Protein AF-A0A6J8DMF0-F1 (afdb_monomer_lite)

Foldseek 3Di:
DDDPDDDDDDDDDDDDDFDDDDPDGDPPDPQQPFAAPVDRHRFPDQDPVVRTRHHPVVVVVPPDPPPCVVVVPPPPPDDDPVNVVVVVVVVVVVVVVVVVVVVVVVVVVVVVVVVVVVVVVVVVVVVVVVVVVVVVVVVVVVVVVVVVVVVVVVVVVVVVVVVVVVVD

Radius of gyration: 53.71 Å; chains: 1; bounding box: 116×44×132 Å

pLDDT: mean 73.21, std 25.61, range [25.45, 98.56]

Secondary structure (DSSP, 8-state):
--------------------STT--------TTPBPSSSSSB--EEETTTTEEE-HHHHHHS-----HHHHHS--TT---HHHHHHHHHHHHHHHHHHHHHHHHHHHHHHHHHHHHHHHHHHHHHHHHHHHHHHHHHHHHHHHHHHHHHHHHHHHHHHHHHHHHHTT-

Sequence (168 aa):
MKTCRNYKAFYLTSTKTSYYRNGHQRRCMVLRHFQCKNINQPAQEFCPQCEEALCGDCHKECKEIIFIEHFLTPSKGHKSVAFDNIEKVLNDLESNISSAVKDRDRNLSDLREQKQVIAEQIKQKRQQINTFLNNLEEALIEKVSAMEIEYCQKIEEVIQKLNERKKM

Organism: Mytilus coruscus (NCBI:txid42192)

Structure (mmCIF, N/CA/C/O backbone):
data_AF-A0A6J8DMF0-F1
#
_entry.id   AF-A0A6J8DMF0-F1
#
loop_
_atom_site.group_PDB
_atom_site.id
_atom_site.type_symbol
_atom_site.label_atom_id
_atom_site.label_alt_id
_atom_site.label_comp_id
_atom_site.label_asym_id
_atom_site.label_entity_id
_atom_site.label_seq_id
_atom_site.pdbx_PDB_ins_code
_atom_site.Cartn_x
_atom_site.Cartn_y
_atom_site.Cartn_z
_atom_site.occupancy
_atom_site.B_iso_or_equiv
_atom_site.auth_seq_id
_atom_site.auth_comp_id
_atom_site.auth_asym_id
_atom_site.auth_atom_id
_atom_site.pdbx_PDB_model_num
ATOM 1 N N . MET A 1 1 ? 65.397 20.617 -67.426 1.00 35.94 1 MET A N 1
ATOM 2 C CA . MET A 1 1 ? 66.338 20.572 -66.284 1.00 35.94 1 MET A CA 1
ATOM 3 C C . MET A 1 1 ? 66.414 21.946 -65.622 1.00 35.94 1 MET A C 1
ATOM 5 O O . MET A 1 1 ? 67.036 22.838 -66.182 1.00 35.94 1 MET A O 1
ATOM 9 N N . LYS A 1 2 ? 65.759 22.154 -64.471 1.00 27.84 2 LYS A N 1
ATOM 10 C CA . LYS A 1 2 ? 65.984 23.348 -63.636 1.00 27.84 2 LYS A CA 1
ATOM 11 C C . LYS A 1 2 ? 66.890 22.939 -62.481 1.00 27.84 2 LYS A C 1
ATOM 13 O O . LYS A 1 2 ? 66.470 22.260 -61.553 1.00 27.84 2 LYS A O 1
ATOM 18 N N . THR A 1 3 ? 68.162 23.274 -62.630 1.00 28.97 3 THR A N 1
ATOM 19 C CA . THR A 1 3 ? 69.239 22.998 -61.687 1.00 28.97 3 THR A CA 1
ATOM 20 C C . THR A 1 3 ? 69.092 23.876 -60.446 1.00 28.97 3 THR A C 1
ATOM 22 O O . THR A 1 3 ? 68.985 25.098 -60.544 1.00 28.97 3 THR A O 1
ATOM 25 N N . CYS A 1 4 ? 69.109 23.254 -59.266 1.00 27.59 4 CYS A N 1
ATOM 26 C CA . CYS A 1 4 ? 69.283 23.964 -58.003 1.00 27.59 4 CYS A CA 1
ATOM 27 C C . CYS A 1 4 ? 70.743 24.442 -57.948 1.00 27.59 4 CYS A C 1
ATOM 29 O O . CYS A 1 4 ? 71.660 23.654 -57.712 1.00 27.59 4 CYS A O 1
ATOM 31 N N . ARG A 1 5 ? 70.967 25.712 -58.303 1.00 30.89 5 ARG A N 1
ATOM 32 C CA . ARG A 1 5 ? 72.290 26.342 -58.344 1.00 30.89 5 ARG A CA 1
ATOM 33 C C . ARG A 1 5 ? 72.844 26.539 -56.929 1.00 30.89 5 ARG A C 1
ATOM 35 O O . ARG A 1 5 ? 72.173 27.108 -56.079 1.00 30.89 5 ARG A O 1
ATOM 42 N N . ASN A 1 6 ? 74.092 26.097 -56.761 1.00 33.91 6 ASN A N 1
ATOM 43 C CA . ASN A 1 6 ? 75.142 26.610 -55.875 1.00 33.91 6 ASN A CA 1
ATOM 44 C C . ASN A 1 6 ? 74.716 27.242 -54.545 1.00 33.91 6 ASN A C 1
ATOM 46 O O . ASN A 1 6 ? 74.602 28.460 -54.474 1.00 33.91 6 ASN A O 1
ATOM 50 N N . TYR A 1 7 ? 74.703 26.453 -53.466 1.00 31.66 7 TYR A N 1
ATOM 51 C CA . TYR A 1 7 ? 75.080 26.974 -52.150 1.00 31.66 7 TYR A CA 1
ATOM 52 C C . TYR A 1 7 ? 76.020 26.001 -51.437 1.00 31.66 7 TYR A C 1
ATOM 54 O O . TYR A 1 7 ? 75.823 24.786 -51.448 1.00 31.66 7 TYR A O 1
ATOM 62 N N . LYS A 1 8 ? 77.106 26.582 -50.918 1.00 29.28 8 LYS A N 1
ATOM 63 C CA . LYS A 1 8 ? 78.253 25.932 -50.284 1.00 29.28 8 LYS A CA 1
ATOM 64 C C . LYS A 1 8 ? 77.811 24.974 -49.181 1.00 29.28 8 LYS A C 1
ATOM 66 O O . LYS A 1 8 ? 77.001 25.329 -48.330 1.00 29.28 8 LYS A O 1
ATOM 71 N N . ALA A 1 9 ? 78.409 23.788 -49.194 1.00 34.50 9 ALA A N 1
ATOM 72 C CA . ALA A 1 9 ? 78.358 22.842 -48.096 1.00 34.50 9 ALA A CA 1
ATOM 73 C C . ALA A 1 9 ? 78.886 23.501 -46.814 1.00 34.50 9 ALA A C 1
ATOM 75 O O . ALA A 1 9 ? 80.020 23.978 -46.786 1.00 34.50 9 ALA A O 1
ATOM 76 N N . PHE A 1 10 ? 78.070 23.488 -45.763 1.00 25.45 10 PHE A N 1
ATOM 77 C CA . PHE A 1 10 ? 78.564 23.513 -44.395 1.00 25.45 10 PHE A CA 1
ATOM 78 C C . PHE A 1 10 ? 78.365 22.120 -43.820 1.00 25.45 10 PHE A C 1
ATOM 80 O O . PHE A 1 10 ? 77.265 21.568 -43.827 1.00 25.45 10 PHE A O 1
ATOM 87 N N . TYR A 1 11 ? 79.481 21.540 -43.405 1.00 28.95 11 TYR A N 1
ATOM 88 C CA . TYR A 1 11 ? 79.518 20.290 -42.680 1.00 28.95 11 TYR A CA 1
ATOM 89 C C . TYR A 1 11 ? 79.163 20.527 -41.209 1.00 28.95 11 TYR A C 1
ATOM 91 O O . TYR A 1 11 ? 79.463 21.581 -40.654 1.00 28.95 11 TYR A O 1
ATOM 99 N N . LEU A 1 12 ? 78.645 19.451 -40.617 1.00 28.22 12 LEU A N 1
ATOM 100 C CA . LEU A 1 12 ? 78.619 19.093 -39.198 1.00 28.22 12 LEU A CA 1
ATOM 101 C C . LEU A 1 12 ? 77.357 19.424 -38.390 1.00 28.22 12 LEU A C 1
ATOM 103 O O . LEU A 1 12 ? 76.950 20.562 -38.194 1.00 28.22 12 LEU A O 1
ATOM 107 N N . THR A 1 13 ? 76.845 18.321 -37.835 1.00 32.19 13 THR A N 1
ATOM 108 C CA . THR A 1 13 ? 76.234 18.175 -36.511 1.00 32.19 13 THR A CA 1
ATOM 109 C C . THR A 1 13 ? 74.935 18.928 -36.248 1.00 32.19 13 THR A C 1
ATOM 111 O O . THR A 1 13 ? 74.918 20.125 -35.998 1.00 32.19 13 THR A O 1
ATOM 114 N N . SER A 1 14 ? 73.850 18.150 -36.162 1.00 38.91 14 SER A N 1
ATOM 115 C CA . SER A 1 14 ? 72.818 18.330 -35.135 1.00 38.91 14 SER A CA 1
ATOM 116 C C . SER A 1 14 ? 72.368 19.781 -34.902 1.00 38.91 14 SER A C 1
ATOM 118 O O . SER A 1 14 ? 72.559 20.311 -33.817 1.00 38.91 14 SER A O 1
ATOM 120 N N . THR A 1 15 ? 71.729 20.436 -35.870 1.00 34.34 15 THR A N 1
ATOM 121 C CA . THR A 1 15 ? 70.793 21.533 -35.562 1.00 34.34 15 THR A CA 1
ATOM 122 C C . THR A 1 15 ? 69.821 21.767 -36.717 1.00 34.34 15 THR A C 1
ATOM 124 O O . THR A 1 15 ? 70.195 21.888 -37.881 1.00 34.34 15 THR A O 1
ATOM 127 N N . LYS A 1 16 ? 68.527 21.790 -36.375 1.00 39.62 16 LYS A N 1
ATOM 128 C CA . LYS A 1 16 ? 67.400 22.065 -37.272 1.00 39.62 16 LYS A CA 1
ATOM 129 C C . LYS A 1 16 ? 67.581 23.436 -37.929 1.00 39.62 16 LYS A C 1
ATOM 131 O O . LYS A 1 16 ? 67.621 24.441 -37.228 1.00 39.62 16 LYS A O 1
ATOM 136 N N . THR A 1 17 ? 67.594 23.494 -39.256 1.00 36.59 17 THR A N 1
ATOM 137 C CA . THR A 1 17 ? 67.439 24.747 -40.009 1.00 36.59 17 THR A CA 1
ATOM 138 C C . THR A 1 17 ? 66.119 24.708 -40.771 1.00 36.59 17 THR A C 1
ATOM 140 O O . THR A 1 17 ? 65.905 23.875 -41.650 1.00 36.59 17 THR A O 1
ATOM 143 N N . SER A 1 18 ? 65.197 25.590 -40.390 1.00 33.69 18 SER A N 1
ATOM 144 C CA . SER A 1 18 ? 63.893 25.785 -41.031 1.00 33.69 18 SER A CA 1
ATOM 145 C C . SER A 1 18 ? 63.889 27.099 -41.809 1.00 33.69 18 SER A C 1
ATOM 147 O O . SER A 1 18 ? 64.287 28.127 -41.270 1.00 33.69 18 SER A O 1
ATOM 149 N N . TYR A 1 19 ? 63.397 27.070 -43.049 1.00 37.41 19 TYR A N 1
ATOM 150 C CA . TYR A 1 19 ? 63.155 28.257 -43.873 1.00 37.41 19 TYR A CA 1
ATOM 151 C C . TYR A 1 19 ? 61.665 28.352 -44.222 1.00 37.41 19 TYR A C 1
ATOM 153 O O . TYR A 1 19 ? 61.017 27.333 -44.462 1.00 37.41 19 TYR A O 1
ATOM 161 N N . TYR A 1 20 ? 61.127 29.575 -44.248 1.00 30.06 20 TYR A N 1
ATOM 162 C CA . TYR A 1 20 ? 59.705 29.852 -44.464 1.00 30.06 20 TYR A CA 1
ATOM 163 C C . TYR A 1 20 ? 59.437 30.383 -45.874 1.00 30.06 20 TYR A C 1
ATOM 165 O O . TYR A 1 20 ? 59.991 31.406 -46.275 1.00 30.06 20 TYR A O 1
ATOM 173 N N . ARG A 1 21 ? 58.514 29.738 -46.598 1.00 31.30 21 ARG A N 1
ATOM 174 C CA . ARG A 1 21 ? 57.763 30.375 -47.689 1.00 31.30 21 ARG A CA 1
ATOM 175 C C . ARG A 1 21 ? 56.380 29.726 -47.811 1.00 31.30 21 ARG A C 1
ATOM 177 O O . ARG A 1 21 ? 56.286 28.512 -47.941 1.00 31.30 21 ARG A O 1
ATOM 184 N N . ASN A 1 22 ? 55.330 30.548 -47.765 1.00 31.38 22 ASN A N 1
ATOM 185 C CA . ASN A 1 22 ? 53.911 30.187 -47.926 1.00 31.38 22 ASN A CA 1
ATOM 186 C C . ASN A 1 22 ? 53.353 29.158 -46.919 1.00 31.38 22 ASN A C 1
ATOM 188 O O . ASN A 1 22 ? 52.771 28.156 -47.320 1.00 31.38 22 ASN A O 1
ATOM 192 N N . GLY A 1 23 ? 53.517 29.405 -45.614 1.00 35.31 23 GLY A N 1
ATOM 193 C CA . GLY A 1 23 ? 52.689 28.780 -44.564 1.00 35.31 23 GLY A CA 1
ATOM 194 C C . GLY A 1 23 ? 52.860 27.274 -44.315 1.00 35.31 23 GLY A C 1
ATOM 195 O O . GLY A 1 23 ? 52.324 26.770 -43.336 1.00 35.31 23 GLY A O 1
ATOM 196 N N . HIS A 1 24 ? 53.645 26.558 -45.122 1.00 34.41 24 HIS A N 1
ATOM 197 C CA . HIS A 1 24 ? 53.946 25.141 -44.920 1.00 34.41 24 HIS A CA 1
ATOM 198 C C . HIS A 1 24 ? 55.431 24.944 -44.610 1.00 34.41 24 HIS A C 1
ATOM 200 O O . HIS A 1 24 ? 56.304 25.301 -45.403 1.00 34.41 24 HIS A O 1
ATOM 206 N N . GLN A 1 25 ? 55.728 24.344 -43.457 1.00 34.62 25 GLN A N 1
ATOM 207 C CA . GLN A 1 25 ? 57.082 23.982 -43.041 1.00 34.62 25 GLN A CA 1
ATOM 208 C C . GLN A 1 25 ? 57.592 22.810 -43.901 1.00 34.62 25 GLN A C 1
ATOM 210 O O . GLN A 1 25 ? 57.516 21.651 -43.502 1.00 34.62 25 GLN A O 1
ATOM 215 N N . ARG A 1 26 ? 58.100 23.074 -45.110 1.00 40.06 26 ARG A N 1
ATOM 216 C CA . ARG A 1 26 ? 58.740 22.030 -45.926 1.00 40.06 26 ARG A CA 1
ATOM 217 C C . ARG A 1 26 ? 60.200 21.877 -45.506 1.00 40.06 26 ARG A C 1
ATOM 219 O O . ARG A 1 26 ? 61.028 22.749 -45.760 1.00 40.06 26 ARG A O 1
ATOM 226 N N . ARG A 1 27 ? 60.521 20.758 -44.850 1.00 39.22 27 ARG A N 1
ATOM 227 C CA . ARG A 1 27 ? 61.907 20.346 -44.586 1.00 39.22 27 ARG A CA 1
ATOM 228 C C . ARG A 1 27 ? 62.549 19.958 -45.919 1.00 39.22 27 ARG A C 1
ATOM 230 O O . ARG A 1 27 ? 62.250 18.895 -46.451 1.00 39.22 27 ARG A O 1
ATOM 237 N N . CYS A 1 28 ? 63.441 20.785 -46.457 1.00 36.56 28 CYS A N 1
ATOM 238 C CA . CYS A 1 28 ? 64.339 20.335 -47.521 1.00 36.56 28 CYS A CA 1
ATOM 239 C C . CYS A 1 28 ? 65.442 19.476 -46.892 1.00 36.56 28 CYS A C 1
ATOM 241 O O . CYS A 1 28 ? 66.516 19.974 -46.563 1.00 36.56 28 CYS A O 1
ATOM 243 N N . MET A 1 29 ? 65.164 18.188 -46.691 1.00 42.72 29 MET A N 1
ATOM 244 C CA . MET A 1 29 ? 66.213 17.218 -46.393 1.00 42.72 29 MET A CA 1
ATOM 245 C C . MET A 1 29 ? 66.945 16.885 -47.690 1.00 42.72 29 MET A C 1
ATOM 247 O O . MET A 1 29 ? 66.360 16.387 -48.647 1.00 42.72 29 MET A O 1
ATOM 251 N N . VAL A 1 30 ? 68.240 17.189 -47.736 1.00 44.31 30 VAL A N 1
ATOM 252 C CA . VAL A 1 30 ? 69.111 16.749 -48.827 1.00 44.31 30 VAL A CA 1
ATOM 253 C C . VAL A 1 30 ? 69.371 15.254 -48.623 1.00 44.31 30 VAL A C 1
ATOM 255 O O . VAL A 1 30 ? 70.243 14.873 -47.849 1.00 44.31 30 VAL A O 1
ATOM 258 N N . LEU A 1 31 ? 68.611 14.400 -49.312 1.00 49.72 31 LEU A N 1
ATOM 259 C CA . LEU A 1 31 ? 68.626 12.933 -49.163 1.00 49.72 31 LEU A CA 1
ATOM 260 C C . LEU A 1 31 ? 69.870 12.233 -49.739 1.00 49.72 31 LEU A C 1
ATOM 262 O O . LEU A 1 31 ? 69.889 11.013 -49.848 1.00 49.72 31 LEU A O 1
ATOM 266 N N . ARG A 1 32 ? 70.942 12.969 -50.065 1.00 45.47 32 ARG A N 1
ATOM 267 C CA . ARG A 1 32 ? 72.126 12.450 -50.785 1.00 45.47 32 ARG A CA 1
ATOM 268 C C . ARG A 1 32 ? 72.877 11.300 -50.091 1.00 45.47 32 ARG A C 1
ATOM 270 O O . ARG A 1 32 ? 73.783 10.750 -50.702 1.00 45.47 32 ARG A O 1
ATOM 277 N N . HIS A 1 33 ? 72.515 10.939 -48.861 1.00 50.12 33 HIS A N 1
ATOM 278 C CA . HIS A 1 33 ? 73.124 9.843 -48.098 1.00 50.12 33 HIS A CA 1
ATOM 279 C C . HIS A 1 33 ? 72.121 8.775 -47.632 1.00 50.12 33 HIS A C 1
ATOM 281 O O . HIS A 1 33 ? 72.517 7.845 -46.937 1.00 50.12 33 HIS A O 1
ATOM 287 N N . PHE A 1 34 ? 70.840 8.884 -47.994 1.00 52.59 34 PHE A N 1
ATOM 288 C CA . PHE A 1 34 ? 69.842 7.872 -47.652 1.00 52.59 34 PHE A CA 1
ATOM 289 C C . PHE A 1 34 ? 69.691 6.895 -48.816 1.00 52.59 34 PHE A C 1
ATOM 291 O O . PHE A 1 34 ? 69.467 7.309 -49.952 1.00 52.59 34 PHE A O 1
ATOM 298 N N . GLN A 1 35 ? 69.838 5.600 -48.545 1.00 57.50 35 GLN A N 1
ATOM 299 C CA . GLN A 1 35 ? 69.490 4.555 -49.505 1.00 57.50 35 GLN A CA 1
ATOM 300 C C . GLN A 1 35 ? 67.994 4.272 -49.405 1.00 57.50 35 GLN A C 1
ATOM 302 O O . GLN A 1 35 ? 67.419 4.320 -48.317 1.00 57.50 35 GLN A O 1
ATOM 307 N N . CYS A 1 36 ? 67.358 4.017 -50.545 1.00 59.44 36 CYS A N 1
ATOM 308 C CA . CYS A 1 36 ? 65.976 3.574 -50.555 1.00 59.44 36 CYS A CA 1
ATOM 309 C C . CYS A 1 36 ? 65.867 2.254 -49.781 1.00 59.44 36 CYS A C 1
ATOM 311 O O . CYS A 1 36 ? 66.651 1.334 -49.987 1.00 59.44 36 CYS A O 1
ATOM 313 N N . LYS A 1 37 ? 64.889 2.151 -48.878 1.00 59.88 37 LYS A N 1
ATOM 314 C CA . LYS A 1 37 ? 64.723 0.953 -48.040 1.00 59.88 37 LYS A CA 1
ATOM 315 C C . LYS A 1 37 ? 64.476 -0.319 -48.859 1.00 59.88 37 LYS A C 1
ATOM 317 O O . LYS A 1 37 ? 64.903 -1.399 -48.465 1.00 59.88 37 LYS A O 1
ATOM 322 N N . ASN A 1 38 ? 63.800 -0.177 -49.999 1.00 61.38 38 ASN A N 1
ATOM 323 C CA . ASN A 1 38 ? 63.355 -1.305 -50.814 1.00 61.38 38 ASN A CA 1
ATOM 324 C C . ASN A 1 38 ? 64.374 -1.717 -51.885 1.00 61.38 38 ASN A C 1
ATOM 326 O O . ASN A 1 38 ? 64.324 -2.847 -52.361 1.00 61.38 38 ASN A O 1
ATOM 330 N N . ILE A 1 39 ? 65.302 -0.829 -52.257 1.00 64.06 39 ILE A N 1
ATOM 331 C CA . ILE A 1 39 ? 66.346 -1.095 -53.254 1.00 64.06 39 ILE A CA 1
ATOM 332 C C . ILE A 1 39 ? 67.620 -0.306 -52.923 1.00 64.06 39 ILE A C 1
ATOM 334 O O . ILE A 1 39 ? 67.535 0.858 -52.551 1.00 64.06 39 ILE A O 1
ATOM 338 N N . ASN A 1 40 ? 68.806 -0.898 -53.126 1.00 64.00 40 ASN A N 1
ATOM 339 C CA . ASN A 1 40 ? 70.129 -0.276 -52.898 1.00 64.00 40 ASN A CA 1
ATOM 340 C C . ASN A 1 40 ? 70.458 0.843 -53.914 1.00 64.00 40 ASN A C 1
ATOM 342 O O . ASN A 1 40 ? 71.479 0.828 -54.600 1.00 64.00 40 ASN A O 1
ATOM 346 N N . GLN A 1 41 ? 69.573 1.826 -54.032 1.00 66.44 41 GLN A N 1
ATOM 347 C CA . GLN A 1 41 ? 69.720 3.019 -54.848 1.00 66.44 41 GLN A CA 1
ATOM 348 C C . GLN A 1 41 ? 69.591 4.263 -53.965 1.00 66.44 41 GLN A C 1
ATOM 350 O O . GLN A 1 41 ? 68.901 4.225 -52.941 1.00 66.44 41 GLN A O 1
ATOM 355 N N . PRO A 1 42 ? 70.241 5.379 -54.333 1.00 61.69 42 PRO A N 1
ATOM 356 C CA . PRO A 1 42 ? 70.107 6.621 -53.588 1.00 61.69 42 PRO A CA 1
ATOM 357 C C . PRO A 1 42 ? 68.649 7.091 -53.608 1.00 61.69 42 PRO A C 1
ATOM 359 O O . PRO A 1 42 ? 68.028 7.196 -54.670 1.00 61.69 42 PRO A O 1
ATOM 362 N N . ALA A 1 43 ? 68.107 7.376 -52.425 1.00 63.00 43 ALA A N 1
ATOM 363 C CA . ALA A 1 43 ? 66.783 7.948 -52.284 1.00 63.00 43 ALA A CA 1
ATOM 364 C C . ALA A 1 43 ? 66.757 9.338 -52.924 1.00 63.00 43 ALA A C 1
ATOM 366 O O . ALA A 1 43 ? 67.653 10.164 -52.729 1.00 63.00 43 ALA A O 1
ATOM 367 N N . GLN A 1 44 ? 65.719 9.579 -53.714 1.00 64.81 44 GLN A N 1
ATOM 368 C CA . GLN A 1 44 ? 65.541 10.833 -54.436 1.00 64.81 44 GLN A CA 1
ATOM 369 C C . GLN A 1 44 ? 64.562 11.739 -53.688 1.00 64.81 44 GLN A C 1
ATOM 371 O O . GLN A 1 44 ? 64.760 12.953 -53.660 1.00 64.81 44 GLN A O 1
ATOM 376 N N . GLU A 1 45 ? 63.559 11.146 -53.029 1.00 64.06 45 GLU A N 1
ATOM 377 C CA . GLU A 1 45 ? 62.475 11.852 -52.346 1.00 64.06 45 GLU A CA 1
ATOM 378 C C . GLU A 1 45 ? 62.113 11.162 -51.020 1.00 64.06 45 GLU A C 1
ATOM 380 O O . GLU A 1 45 ? 62.324 9.964 -50.833 1.00 64.06 45 GLU A O 1
ATOM 385 N N . PHE A 1 46 ? 61.611 11.937 -50.057 1.00 63.22 46 PHE A N 1
ATOM 386 C CA . PHE A 1 46 ? 61.141 11.416 -48.774 1.00 63.22 46 PHE A CA 1
ATOM 387 C C . PHE A 1 46 ? 59.627 11.308 -48.842 1.00 63.22 46 PHE A C 1
ATOM 389 O O . PHE A 1 46 ? 58.963 12.315 -49.095 1.00 63.22 46 PHE A O 1
ATOM 396 N N . CYS A 1 47 ? 59.091 10.115 -48.599 1.00 64.38 47 CYS A N 1
ATOM 397 C CA . CYS A 1 47 ? 57.657 9.898 -48.564 1.00 64.38 47 CYS A CA 1
ATOM 398 C C . CYS A 1 47 ? 57.121 10.247 -47.168 1.00 64.38 47 CYS A C 1
ATOM 400 O O . CYS A 1 47 ? 57.416 9.530 -46.211 1.00 64.38 47 CYS A O 1
ATOM 402 N N . PRO A 1 48 ? 56.311 11.310 -47.013 1.00 57.94 48 PRO A N 1
ATOM 403 C CA . PRO A 1 48 ? 55.728 11.653 -45.719 1.00 57.94 48 PRO A CA 1
ATOM 404 C C . PRO A 1 48 ? 54.670 10.642 -45.255 1.00 57.94 48 PRO A C 1
ATOM 406 O O . PRO A 1 48 ? 54.324 10.649 -44.082 1.00 57.94 48 PRO A O 1
ATOM 409 N N . GLN A 1 49 ? 54.157 9.785 -46.146 1.00 57.62 49 GLN A N 1
ATOM 410 C CA . GLN A 1 49 ? 53.151 8.768 -45.812 1.00 57.62 49 GLN A CA 1
ATOM 411 C C . GLN A 1 49 ? 53.776 7.536 -45.147 1.00 57.62 49 GLN A C 1
ATOM 413 O O . GLN A 1 49 ? 53.194 6.975 -44.227 1.00 57.62 49 GLN A O 1
ATOM 418 N N . CYS A 1 50 ? 54.964 7.130 -45.598 1.00 61.25 50 CYS A N 1
ATOM 419 C CA . CYS A 1 50 ? 55.703 6.002 -45.025 1.00 61.25 50 CYS A CA 1
ATOM 420 C C . CYS A 1 50 ? 56.765 6.443 -44.010 1.00 61.25 50 CYS A C 1
ATOM 422 O O . CYS A 1 50 ? 57.387 5.592 -43.389 1.00 61.25 50 CYS A O 1
ATOM 424 N N . GLU A 1 51 ? 57.006 7.752 -43.886 1.00 63.59 51 GLU A N 1
ATOM 425 C CA . GLU A 1 51 ? 58.147 8.341 -43.171 1.00 63.59 51 GLU A CA 1
ATOM 426 C C . GLU A 1 51 ? 59.509 7.756 -43.600 1.00 63.59 51 GLU A C 1
ATOM 428 O O . GLU A 1 51 ? 60.456 7.669 -42.819 1.00 63.59 51 GLU A O 1
ATOM 433 N N . GLU A 1 52 ? 59.631 7.388 -44.878 1.00 62.47 52 GLU A N 1
ATOM 434 C CA . GLU A 1 52 ? 60.797 6.692 -45.426 1.00 62.47 52 GLU A CA 1
ATOM 435 C C . GLU A 1 52 ? 61.396 7.418 -46.635 1.00 62.47 52 GLU A C 1
ATOM 437 O O . GLU A 1 52 ? 60.707 8.067 -47.427 1.00 62.47 52 GLU A O 1
ATOM 442 N N . ALA A 1 53 ? 62.714 7.291 -46.795 1.00 66.62 53 ALA A N 1
ATOM 443 C CA . ALA A 1 53 ? 63.428 7.776 -47.968 1.00 66.62 53 ALA A CA 1
ATOM 444 C C . ALA A 1 53 ? 63.278 6.761 -49.116 1.00 66.62 53 ALA A C 1
ATOM 446 O O . ALA A 1 53 ? 63.708 5.612 -48.992 1.00 66.62 53 ALA A O 1
ATOM 447 N N . LEU A 1 54 ? 62.671 7.173 -50.232 1.00 65.00 54 LEU A N 1
ATOM 448 C CA . LEU A 1 54 ? 62.350 6.305 -51.366 1.00 65.00 54 LEU A CA 1
ATOM 449 C C . LEU A 1 54 ? 63.060 6.761 -52.651 1.00 65.00 54 LEU A C 1
ATOM 451 O O . LEU A 1 54 ? 63.395 7.933 -52.846 1.00 65.00 54 LEU A O 1
ATOM 455 N N . CYS A 1 55 ? 63.324 5.811 -53.548 1.00 73.50 55 CYS A N 1
ATOM 456 C CA . CYS A 1 55 ? 63.721 6.124 -54.919 1.00 73.50 55 CYS A CA 1
ATOM 457 C C . CYS A 1 55 ? 62.491 6.563 -55.739 1.00 73.50 55 CYS A C 1
ATOM 459 O O . CYS A 1 55 ? 61.352 6.319 -55.335 1.00 73.50 55 CYS A O 1
ATOM 461 N N . GLY A 1 56 ? 62.714 7.176 -56.906 1.00 64.69 56 GLY A N 1
ATOM 462 C CA . GLY A 1 56 ? 61.632 7.687 -57.753 1.00 64.69 56 GLY A CA 1
ATOM 463 C C . GLY A 1 56 ? 60.615 6.630 -58.201 1.00 64.69 56 GLY A C 1
ATOM 464 O O . GLY A 1 56 ? 59.457 6.972 -58.415 1.00 64.69 56 GLY A O 1
ATOM 465 N N . ASP A 1 57 ? 61.003 5.357 -58.300 1.00 66.44 57 ASP A N 1
ATOM 4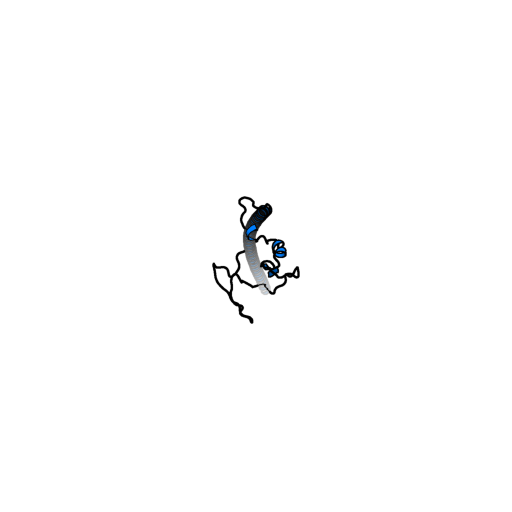66 C CA . ASP A 1 57 ? 60.085 4.281 -58.691 1.00 66.44 57 ASP A CA 1
ATOM 467 C C . ASP A 1 57 ? 59.304 3.720 -57.493 1.00 66.44 57 ASP A C 1
ATOM 469 O O . ASP A 1 57 ? 58.084 3.599 -57.569 1.00 66.44 57 ASP A O 1
ATOM 473 N N . CYS A 1 58 ? 59.945 3.526 -56.333 1.00 64.94 58 CYS A N 1
ATOM 474 C CA . CYS A 1 58 ? 59.240 3.162 -55.096 1.00 64.94 58 CYS A CA 1
ATOM 475 C C . CYS A 1 58 ? 58.266 4.254 -54.628 1.00 64.94 58 CYS A C 1
ATOM 477 O O . CYS A 1 58 ? 57.270 3.948 -53.981 1.00 64.94 58 CYS A O 1
ATOM 479 N N . HIS A 1 59 ? 58.530 5.524 -54.954 1.00 65.50 59 HIS A N 1
ATOM 480 C CA . HIS A 1 59 ? 57.585 6.607 -54.689 1.00 65.50 59 HIS A CA 1
ATOM 481 C C . HIS A 1 59 ? 56.339 6.520 -55.585 1.00 65.50 59 HIS A C 1
ATOM 483 O O . HIS A 1 59 ? 55.239 6.784 -55.116 1.00 65.50 59 HIS A O 1
ATOM 489 N N . LYS A 1 60 ? 56.475 6.104 -56.854 1.00 64.44 60 LYS A N 1
ATOM 490 C CA . LYS A 1 60 ? 55.324 5.909 -57.761 1.00 64.44 60 LYS A CA 1
ATOM 491 C C . LYS A 1 60 ? 54.440 4.736 -57.341 1.00 64.44 60 LYS A C 1
ATOM 493 O O . LYS A 1 60 ? 53.237 4.769 -57.572 1.00 64.44 60 LYS A O 1
ATOM 498 N N . GLU A 1 61 ? 55.034 3.704 -56.747 1.00 60.41 61 GLU A N 1
ATOM 499 C CA . GLU A 1 61 ? 54.308 2.542 -56.219 1.00 60.41 61 GLU A CA 1
ATOM 500 C C . GLU A 1 61 ? 53.736 2.768 -54.816 1.00 60.41 61 GLU A C 1
ATOM 502 O O . GLU A 1 61 ? 52.906 1.981 -54.353 1.00 60.41 61 GLU A O 1
ATOM 507 N N . CYS A 1 62 ? 54.146 3.846 -54.142 1.00 62.25 62 CYS A N 1
ATOM 508 C CA . CYS A 1 62 ? 53.544 4.278 -52.893 1.00 62.25 62 CYS A CA 1
ATOM 509 C C . CYS A 1 62 ? 52.109 4.721 -53.191 1.00 62.25 62 CYS A C 1
ATOM 511 O O . CYS A 1 62 ? 51.861 5.856 -53.593 1.00 62.25 62 CYS A O 1
ATOM 513 N N . LYS A 1 63 ? 51.171 3.775 -53.065 1.00 55.50 63 LYS A N 1
ATOM 514 C CA . LYS A 1 63 ? 49.741 3.995 -53.282 1.00 55.50 63 LYS A CA 1
ATOM 515 C C . LYS A 1 63 ? 49.320 5.214 -52.475 1.00 55.50 63 LYS A C 1
ATOM 517 O O . LYS A 1 63 ? 49.413 5.192 -51.249 1.00 55.50 63 LYS A O 1
ATOM 522 N N . GLU A 1 64 ? 48.880 6.258 -53.172 1.00 50.91 64 GLU A N 1
ATOM 523 C CA . GLU A 1 64 ? 48.355 7.466 -52.551 1.00 50.91 64 GLU A CA 1
ATOM 524 C C . GLU A 1 64 ? 47.323 7.068 -51.494 1.00 50.91 64 GLU A C 1
ATOM 526 O O . GLU A 1 64 ? 46.303 6.441 -51.796 1.00 50.91 64 GLU A O 1
ATOM 531 N N . ILE A 1 65 ? 47.595 7.408 -50.234 1.00 47.06 65 ILE A N 1
ATOM 532 C CA . ILE A 1 65 ? 46.568 7.354 -49.205 1.00 47.06 65 ILE A CA 1
ATOM 533 C C . ILE A 1 65 ? 45.507 8.362 -49.633 1.00 47.06 65 ILE A C 1
ATOM 535 O O . ILE A 1 65 ? 45.735 9.573 -49.600 1.00 47.06 65 ILE A O 1
ATOM 539 N N . ILE A 1 66 ? 44.346 7.848 -50.033 1.00 47.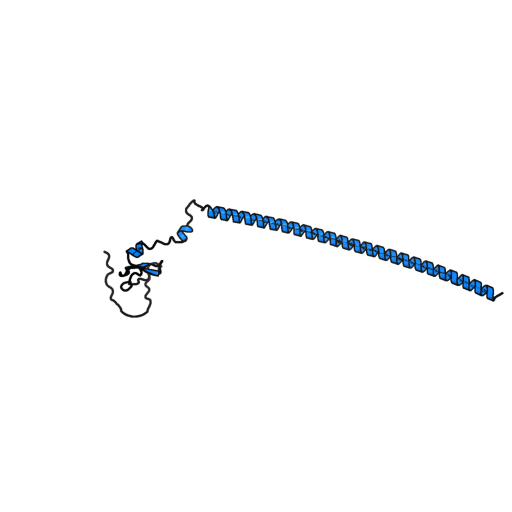38 66 ILE A N 1
ATOM 540 C CA . ILE A 1 66 ? 43.119 8.626 -50.113 1.00 47.38 66 ILE A CA 1
ATOM 541 C C . ILE A 1 66 ? 42.911 9.188 -48.706 1.00 47.38 66 ILE A C 1
ATOM 543 O O . ILE A 1 66 ? 42.578 8.451 -47.777 1.00 47.38 66 ILE A O 1
ATOM 547 N N . PHE A 1 67 ? 43.198 10.480 -48.530 1.00 44.62 67 PHE A N 1
ATOM 548 C CA . PHE A 1 67 ? 42.941 11.189 -47.281 1.00 44.62 67 PHE A CA 1
ATOM 549 C C . PHE A 1 67 ? 41.497 10.906 -46.858 1.00 44.62 67 PHE A C 1
ATOM 551 O O . PHE A 1 67 ? 40.599 10.897 -47.698 1.00 44.62 67 PHE A O 1
ATOM 558 N N . ILE A 1 68 ? 41.244 10.714 -45.562 1.00 51.91 68 ILE A N 1
ATOM 559 C CA . ILE A 1 68 ? 39.877 10.528 -45.041 1.00 51.91 68 ILE A CA 1
ATOM 560 C C . ILE A 1 68 ? 38.965 11.704 -45.460 1.00 51.91 68 ILE A C 1
ATOM 562 O O . ILE A 1 68 ? 37.764 11.526 -45.629 1.00 51.91 68 ILE A O 1
ATOM 566 N N . GLU A 1 69 ? 39.527 12.879 -45.763 1.00 44.41 69 GLU A N 1
ATOM 567 C CA . GLU A 1 69 ? 38.814 14.008 -46.382 1.00 44.41 69 GLU A CA 1
ATOM 568 C C . GLU A 1 69 ? 38.183 13.690 -47.753 1.00 44.41 69 GLU A C 1
ATOM 570 O O . GLU A 1 69 ? 37.157 14.266 -48.099 1.00 44.41 69 GLU A O 1
ATOM 575 N N . HIS A 1 70 ? 38.710 12.740 -48.529 1.00 46.69 70 HIS A N 1
ATOM 576 C CA . HIS A 1 70 ? 38.068 12.252 -49.759 1.00 46.69 70 HIS A CA 1
ATOM 577 C C . HIS A 1 70 ? 36.869 11.326 -49.491 1.00 46.69 70 HIS A C 1
ATOM 579 O O . HIS A 1 70 ? 36.003 11.193 -50.347 1.00 46.69 70 HIS A O 1
ATOM 585 N N . PHE A 1 71 ? 36.782 10.724 -48.300 1.00 49.00 71 PHE A N 1
ATOM 586 C CA . PHE A 1 71 ? 35.589 10.000 -47.842 1.00 49.00 71 PHE A CA 1
ATOM 587 C C . PHE A 1 71 ? 34.589 10.909 -47.108 1.00 49.00 71 PHE A C 1
ATOM 589 O O . PHE A 1 71 ? 33.405 10.590 -47.051 1.00 49.00 71 PHE A O 1
ATOM 596 N N . LEU A 1 72 ? 35.054 12.034 -46.552 1.00 48.59 72 LEU A N 1
ATOM 597 C CA . LEU A 1 72 ? 34.235 13.022 -45.838 1.00 48.59 72 LEU A CA 1
ATOM 598 C C . LEU A 1 72 ? 33.794 14.206 -46.707 1.00 48.59 72 LEU A C 1
ATOM 600 O O . LEU A 1 72 ? 32.969 15.007 -46.270 1.00 48.59 72 LEU A O 1
ATOM 604 N N . THR A 1 73 ? 34.311 14.342 -47.929 1.00 46.97 73 THR A N 1
ATOM 605 C CA . THR A 1 73 ? 33.745 15.287 -48.890 1.00 46.97 73 THR A CA 1
ATOM 606 C C . THR A 1 73 ? 32.436 14.693 -49.399 1.00 46.97 73 THR A C 1
ATOM 608 O O . THR A 1 73 ? 32.439 13.598 -49.965 1.00 46.97 73 THR A O 1
ATOM 611 N N . PRO A 1 74 ? 31.291 15.366 -49.191 1.00 44.31 74 PRO A N 1
ATOM 612 C CA . PRO A 1 74 ? 30.028 14.878 -49.703 1.00 44.31 74 PRO A CA 1
ATOM 613 C C . PRO A 1 74 ? 30.120 14.905 -51.227 1.00 44.31 74 PRO A C 1
ATOM 615 O O . PRO A 1 74 ? 30.015 15.962 -51.855 1.00 44.31 74 PRO A O 1
ATOM 618 N N . SER A 1 75 ? 30.344 13.739 -51.838 1.00 48.09 75 SER A N 1
ATOM 619 C CA . SER A 1 75 ? 30.061 13.568 -53.255 1.00 48.09 75 SER A CA 1
ATOM 620 C C . SER A 1 75 ? 28.600 13.970 -53.433 1.00 48.09 75 SER A C 1
ATOM 622 O O . SER A 1 75 ? 27.706 13.448 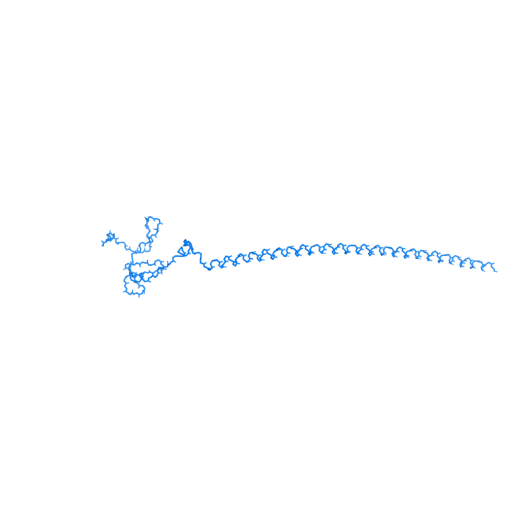-52.762 1.00 48.09 75 SER A O 1
ATOM 624 N N . LYS A 1 76 ? 28.365 15.015 -54.229 1.00 50.97 76 LYS A N 1
ATOM 625 C CA . LYS A 1 76 ? 27.027 15.547 -54.479 1.00 50.97 76 LYS A CA 1
ATOM 626 C C . LYS A 1 76 ? 26.140 14.393 -54.961 1.00 50.97 76 LYS A C 1
ATOM 628 O O . LYS A 1 76 ? 26.246 13.993 -56.112 1.00 50.97 76 LYS A O 1
ATOM 633 N N . GLY A 1 77 ? 25.292 13.867 -54.076 1.00 50.62 77 GLY A N 1
ATOM 634 C CA . GLY A 1 77 ? 24.202 12.958 -54.430 1.00 50.62 77 GLY A CA 1
ATOM 635 C C . GLY A 1 77 ? 24.310 11.484 -54.026 1.00 50.62 77 GLY A C 1
ATOM 636 O O . GLY A 1 77 ? 23.349 10.771 -54.286 1.00 50.62 77 GLY A O 1
ATOM 637 N N . HIS A 1 78 ? 25.371 11.005 -53.366 1.00 50.59 78 HIS A N 1
ATOM 638 C CA . HIS A 1 78 ? 25.433 9.594 -52.943 1.00 50.59 78 HIS A CA 1
ATOM 639 C C . HIS A 1 78 ? 25.659 9.451 -51.432 1.00 50.59 78 HIS A C 1
ATOM 641 O O . HIS A 1 78 ? 26.775 9.195 -50.979 1.00 50.59 78 HIS A O 1
ATOM 647 N N . LYS A 1 79 ? 24.583 9.577 -50.633 1.00 55.94 79 LYS A N 1
ATOM 648 C CA . LYS A 1 79 ? 24.557 8.936 -49.306 1.00 55.94 79 LYS A CA 1
ATOM 649 C C . LYS A 1 79 ? 24.786 7.441 -49.547 1.00 55.94 79 LYS A C 1
ATOM 651 O O . LYS A 1 79 ? 24.103 6.833 -50.368 1.00 55.94 79 LYS A O 1
ATOM 656 N N . SER A 1 80 ? 25.805 6.859 -48.915 1.00 66.19 80 SER A N 1
ATOM 657 C CA . SER A 1 80 ? 26.007 5.415 -49.018 1.00 66.19 80 SER A CA 1
ATOM 658 C C . SER A 1 80 ? 24.827 4.717 -48.334 1.00 66.19 80 SER A C 1
ATOM 660 O O . SER A 1 80 ? 24.380 5.160 -47.277 1.00 66.19 80 SER A O 1
ATOM 662 N N . VAL A 1 81 ? 24.344 3.612 -48.905 1.00 70.50 81 VAL A N 1
ATOM 663 C CA . VAL A 1 81 ? 23.257 2.788 -48.336 1.00 70.50 81 VAL A CA 1
ATOM 664 C C . VAL A 1 81 ? 23.524 2.419 -46.865 1.00 70.50 81 VAL A C 1
ATOM 666 O O . VAL A 1 81 ? 22.598 2.252 -46.076 1.00 70.50 81 VAL A O 1
ATOM 669 N N . ALA A 1 82 ? 24.797 2.331 -46.463 1.00 71.81 82 ALA A N 1
ATOM 670 C CA . ALA A 1 82 ? 25.179 2.091 -45.077 1.00 71.81 82 ALA A CA 1
ATOM 671 C C . ALA A 1 82 ? 24.809 3.258 -44.143 1.00 71.81 82 ALA A C 1
ATOM 673 O O . ALA A 1 82 ? 24.366 3.007 -43.025 1.00 71.81 82 ALA A O 1
ATOM 674 N N . PHE A 1 83 ? 24.938 4.513 -44.587 1.00 78.38 83 PHE A N 1
ATOM 675 C CA . PHE A 1 83 ? 24.536 5.677 -43.791 1.00 78.38 83 PHE A CA 1
ATOM 676 C C . PHE A 1 83 ? 23.017 5.768 -43.629 1.00 78.38 83 PHE A C 1
ATOM 678 O O . PHE A 1 83 ? 22.560 6.020 -42.518 1.00 78.38 83 PHE A O 1
ATOM 685 N N . ASP A 1 84 ? 22.241 5.486 -44.679 1.00 81.75 84 ASP A N 1
ATOM 686 C CA . ASP A 1 84 ? 20.772 5.473 -44.594 1.00 81.75 84 ASP A CA 1
ATOM 687 C C . ASP A 1 84 ? 20.273 4.382 -43.630 1.00 81.75 84 ASP A C 1
ATOM 689 O O . ASP A 1 84 ? 19.348 4.600 -42.846 1.00 81.75 84 ASP A O 1
ATOM 693 N N . ASN A 1 85 ? 20.925 3.214 -43.630 1.00 83.62 85 ASN A N 1
ATOM 694 C CA . ASN A 1 85 ? 20.615 2.138 -42.688 1.00 83.62 85 ASN A CA 1
ATOM 695 C C . ASN A 1 85 ? 20.946 2.520 -41.238 1.00 83.62 85 ASN A C 1
ATOM 697 O O . ASN A 1 85 ? 20.173 2.198 -40.337 1.00 83.62 85 ASN A O 1
ATOM 701 N N . ILE A 1 86 ? 22.064 3.215 -41.000 1.00 86.69 86 ILE A N 1
ATOM 702 C CA . ILE A 1 86 ? 22.426 3.708 -39.662 1.00 86.69 86 ILE A CA 1
ATOM 703 C C . ILE A 1 86 ? 21.417 4.759 -39.190 1.00 86.69 86 ILE A C 1
ATOM 705 O O . ILE A 1 86 ? 20.934 4.666 -38.065 1.00 86.69 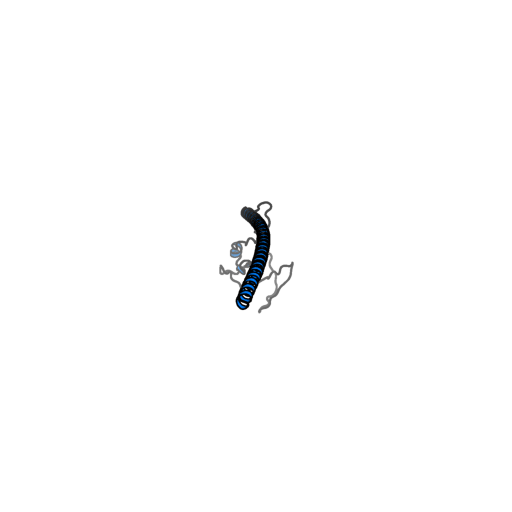86 ILE A O 1
ATOM 709 N N . GLU A 1 87 ? 21.062 5.721 -40.044 1.00 88.69 87 GLU A N 1
ATOM 710 C CA . GLU A 1 87 ? 20.072 6.761 -39.735 1.00 88.69 87 GLU A CA 1
ATOM 711 C C . GLU A 1 87 ? 18.712 6.141 -39.385 1.00 88.69 87 GLU A C 1
ATOM 713 O O . GLU A 1 87 ? 18.098 6.506 -38.384 1.00 88.69 87 GLU A O 1
ATOM 718 N N . LYS A 1 88 ? 18.283 5.119 -40.136 1.00 92.06 88 LYS A N 1
ATOM 719 C CA . LYS A 1 88 ? 17.061 4.368 -39.834 1.00 92.06 88 LYS A CA 1
ATOM 720 C C . LYS A 1 88 ? 17.119 3.674 -38.472 1.00 92.06 88 LYS A C 1
ATOM 722 O O . LYS A 1 88 ? 16.189 3.816 -37.688 1.00 92.06 88 LYS A O 1
ATOM 727 N N . VAL A 1 89 ? 18.208 2.964 -38.170 1.00 94.19 89 VAL A N 1
ATOM 728 C CA . VAL A 1 89 ? 18.371 2.284 -36.873 1.00 94.19 89 VAL A CA 1
ATOM 729 C C . VAL A 1 89 ? 18.378 3.286 -35.719 1.00 94.19 89 VAL A C 1
ATOM 731 O O . VAL A 1 89 ? 17.774 3.018 -34.684 1.00 94.19 89 VAL A O 1
ATOM 734 N N . LEU A 1 90 ? 19.023 4.444 -35.885 1.00 95.12 90 LEU A N 1
ATOM 735 C CA . LEU A 1 90 ? 19.025 5.497 -34.869 1.00 95.12 90 LEU A CA 1
ATOM 736 C C . LEU A 1 90 ? 17.615 6.046 -34.621 1.00 95.12 90 LEU A C 1
ATOM 738 O O . LEU A 1 90 ? 17.212 6.152 -33.465 1.00 95.12 90 LEU A O 1
ATOM 742 N N . ASN A 1 91 ? 16.848 6.306 -35.681 1.00 95.25 91 ASN A N 1
ATOM 743 C CA . ASN A 1 91 ? 15.464 6.769 -35.568 1.00 95.25 91 ASN A CA 1
ATOM 744 C C . ASN A 1 91 ? 14.554 5.715 -34.912 1.00 95.25 91 ASN A C 1
ATOM 746 O O . ASN A 1 91 ? 13.732 6.044 -34.055 1.00 95.25 91 ASN A O 1
ATOM 750 N N . ASP A 1 92 ? 14.724 4.438 -35.267 1.00 95.75 92 ASP A N 1
ATOM 751 C CA . ASP A 1 92 ? 13.978 3.333 -34.659 1.00 95.75 92 ASP A CA 1
ATOM 752 C C . ASP A 1 92 ? 14.316 3.205 -33.161 1.00 95.75 92 ASP A C 1
ATOM 754 O O . ASP A 1 92 ? 13.423 3.040 -32.327 1.00 95.75 92 ASP A O 1
ATOM 758 N N . LEU A 1 93 ? 15.596 3.337 -32.789 1.00 96.19 93 LEU A N 1
ATOM 759 C CA . LEU A 1 93 ? 16.034 3.339 -31.390 1.00 96.19 93 LEU A CA 1
ATOM 760 C C . LEU A 1 93 ? 15.465 4.528 -30.610 1.00 96.19 93 LEU A C 1
ATOM 762 O O . LEU A 1 93 ? 14.967 4.337 -29.501 1.00 96.19 93 LEU A O 1
ATOM 766 N N . GLU A 1 94 ? 15.498 5.734 -31.176 1.00 97.06 94 GLU A N 1
ATOM 767 C CA . GLU A 1 94 ? 14.940 6.934 -30.548 1.00 97.06 94 GLU A CA 1
ATOM 768 C C . GLU A 1 94 ? 13.432 6.790 -30.303 1.00 97.06 94 GLU A C 1
ATOM 770 O O . GLU A 1 94 ? 12.934 7.093 -29.212 1.00 97.06 94 GLU A O 1
ATOM 775 N N . SER A 1 95 ? 12.709 6.256 -31.288 1.00 97.19 95 SER A N 1
ATOM 776 C CA . SER A 1 95 ? 11.272 5.985 -31.192 1.00 97.19 95 SER A CA 1
ATOM 777 C C . SER A 1 95 ? 10.949 4.938 -30.117 1.00 97.19 95 SER A C 1
ATOM 779 O O . SER A 1 95 ? 10.042 5.126 -29.295 1.00 97.19 95 SER A O 1
ATOM 781 N N . ASN A 1 96 ? 11.736 3.860 -30.062 1.00 97.31 96 ASN A N 1
ATOM 782 C CA . ASN A 1 96 ? 11.579 2.796 -29.072 1.00 97.31 96 ASN A CA 1
ATOM 783 C C . ASN A 1 96 ? 11.863 3.295 -27.651 1.00 97.31 96 ASN A C 1
ATOM 785 O O . ASN A 1 96 ? 11.075 3.036 -26.742 1.00 97.31 96 ASN A O 1
ATOM 789 N N . ILE A 1 97 ? 12.947 4.056 -27.458 1.00 96.88 97 ILE A N 1
ATOM 790 C CA . ILE A 1 97 ? 13.283 4.659 -26.160 1.00 96.88 97 ILE A CA 1
ATOM 791 C C . ILE A 1 97 ? 12.175 5.623 -25.732 1.00 96.88 97 ILE A C 1
ATOM 793 O O . ILE A 1 97 ? 11.700 5.552 -24.599 1.00 96.88 97 ILE A O 1
ATOM 797 N N . SER A 1 98 ? 11.711 6.481 -26.642 1.00 97.50 98 SER A N 1
ATOM 798 C CA . SER A 1 98 ? 10.631 7.432 -26.364 1.00 97.50 98 SER A CA 1
ATOM 799 C C . SER A 1 98 ? 9.334 6.735 -25.948 1.00 97.50 98 SER A C 1
ATOM 801 O O . SER A 1 98 ? 8.647 7.194 -25.034 1.00 97.50 98 SER A O 1
ATOM 803 N N . SER A 1 99 ? 9.002 5.614 -26.589 1.00 97.44 99 SER A N 1
ATOM 804 C CA . SER A 1 99 ? 7.822 4.813 -26.247 1.00 97.44 99 SER A CA 1
ATOM 805 C C . SER A 1 99 ? 7.980 4.135 -24.885 1.00 97.44 99 SER A C 1
ATOM 807 O O . SER A 1 99 ? 7.103 4.266 -24.034 1.00 97.44 99 SER A O 1
ATOM 809 N N . ALA A 1 100 ? 9.139 3.524 -24.620 1.00 97.19 100 ALA A N 1
ATOM 810 C CA . ALA A 1 100 ? 9.433 2.893 -23.334 1.00 97.19 100 ALA A CA 1
ATOM 811 C C . ALA A 1 100 ? 9.386 3.890 -22.163 1.00 97.19 100 ALA A C 1
ATOM 813 O O . ALA A 1 100 ? 8.893 3.559 -21.085 1.00 97.19 100 ALA A O 1
ATOM 814 N N . VAL A 1 101 ? 9.860 5.125 -22.368 1.00 97.69 101 VAL A N 1
ATOM 815 C CA . VAL A 1 101 ? 9.761 6.197 -21.365 1.00 97.69 101 VAL A CA 1
ATOM 816 C C . VAL A 1 101 ? 8.300 6.552 -21.092 1.00 97.69 101 VAL A C 1
ATOM 818 O O . VAL A 1 101 ? 7.905 6.601 -19.930 1.00 97.69 101 VAL A O 1
ATOM 821 N N . LYS A 1 102 ? 7.478 6.730 -22.135 1.00 97.50 102 LYS A N 1
ATOM 822 C CA . LYS A 1 102 ? 6.044 7.025 -21.975 1.00 97.50 102 LYS A CA 1
ATOM 823 C C . LYS A 1 102 ? 5.310 5.921 -21.218 1.00 97.50 102 LYS A C 1
ATOM 825 O O . LYS A 1 102 ? 4.523 6.224 -20.325 1.00 97.50 102 LYS A O 1
ATOM 830 N N . ASP A 1 103 ? 5.576 4.661 -21.546 1.00 97.62 103 ASP A N 1
ATOM 831 C CA . ASP A 1 103 ? 4.932 3.526 -20.882 1.00 97.62 103 ASP A CA 1
ATOM 832 C C . ASP A 1 103 ? 5.384 3.394 -19.426 1.00 97.62 103 ASP A C 1
ATOM 834 O O . ASP A 1 103 ? 4.561 3.185 -18.535 1.00 97.62 103 ASP A O 1
ATOM 838 N N . ARG A 1 104 ? 6.677 3.606 -19.150 1.00 97.12 104 ARG A N 1
ATOM 839 C CA . ARG A 1 104 ? 7.189 3.666 -17.777 1.00 97.12 104 ARG A CA 1
ATOM 840 C C . ARG A 1 104 ? 6.507 4.775 -16.981 1.00 97.12 104 ARG A C 1
ATOM 842 O O . ARG A 1 104 ? 6.114 4.541 -15.842 1.00 97.12 104 ARG A O 1
ATOM 849 N N . ASP A 1 105 ? 6.381 5.966 -17.553 1.00 97.88 105 ASP A N 1
ATOM 850 C CA . ASP A 1 105 ? 5.811 7.116 -16.854 1.00 97.88 105 ASP A CA 1
ATOM 851 C C . ASP A 1 105 ? 4.309 6.921 -16.578 1.00 97.88 105 ASP A C 1
ATOM 853 O O . ASP A 1 105 ? 3.851 7.244 -15.481 1.00 97.88 105 ASP A O 1
ATOM 857 N N . ARG A 1 106 ? 3.566 6.296 -17.506 1.00 97.31 106 ARG A N 1
ATOM 858 C CA . ARG A 1 106 ? 2.177 5.853 -17.278 1.00 97.31 106 ARG A CA 1
ATOM 859 C C . ARG A 1 106 ? 2.087 4.845 -16.138 1.00 97.31 106 ARG A C 1
ATOM 861 O O . ARG A 1 106 ? 1.395 5.099 -15.161 1.00 97.31 106 ARG A O 1
ATOM 868 N N . ASN A 1 107 ? 2.874 3.770 -16.201 1.00 97.69 107 ASN A N 1
ATOM 869 C CA . ASN A 1 107 ? 2.889 2.741 -15.159 1.00 97.69 107 ASN A CA 1
ATOM 870 C C . ASN A 1 107 ? 3.256 3.321 -13.783 1.00 97.69 107 ASN A C 1
ATOM 872 O O . ASN A 1 107 ? 2.696 2.923 -12.764 1.00 97.69 107 ASN A O 1
ATOM 876 N N . LEU A 1 108 ? 4.190 4.276 -13.731 1.00 97.50 108 LEU A N 1
ATOM 877 C CA . LEU A 1 108 ? 4.545 4.968 -12.492 1.00 97.50 108 LEU A CA 1
ATOM 878 C C . LEU A 1 108 ? 3.406 5.845 -11.965 1.00 97.50 108 LEU A C 1
ATOM 880 O O . LEU A 1 108 ? 3.246 5.934 -10.747 1.00 97.50 108 LEU A O 1
ATOM 884 N N . SER A 1 109 ? 2.641 6.493 -12.844 1.00 97.44 109 SER A N 1
ATOM 885 C CA . SER A 1 109 ? 1.443 7.244 -12.456 1.00 97.44 109 SER A CA 1
ATOM 886 C C . SER A 1 109 ? 0.392 6.309 -11.861 1.00 97.44 109 SER A C 1
ATOM 888 O O . SER A 1 109 ? -0.024 6.513 -10.721 1.00 97.44 109 SER A O 1
ATOM 890 N N . ASP A 1 110 ? 0.071 5.222 -12.562 1.00 97.69 110 ASP A N 1
ATOM 891 C CA . ASP A 1 110 ? -0.927 4.239 -12.133 1.00 97.69 110 ASP A CA 1
ATOM 892 C C . ASP A 1 110 ? -0.549 3.615 -10.780 1.00 97.69 110 ASP A C 1
ATOM 894 O O . ASP A 1 110 ? -1.371 3.519 -9.869 1.00 97.69 110 ASP A O 1
ATOM 898 N N . LEU A 1 111 ? 0.726 3.255 -10.592 1.00 97.94 111 LEU A N 1
ATOM 899 C CA . LEU A 1 111 ? 1.221 2.725 -9.317 1.00 97.94 111 LEU A CA 1
ATOM 900 C C . LEU A 1 111 ? 1.135 3.751 -8.178 1.00 97.94 111 LEU A C 1
ATOM 902 O O . LEU A 1 111 ? 0.876 3.380 -7.029 1.00 97.94 111 LEU A O 1
ATOM 906 N N . ARG A 1 112 ? 1.356 5.042 -8.459 1.00 97.56 112 ARG A N 1
ATOM 907 C CA . ARG A 1 112 ? 1.204 6.108 -7.455 1.00 97.56 112 ARG A CA 1
ATOM 908 C C . ARG A 1 112 ? -0.255 6.274 -7.048 1.00 97.56 112 ARG A C 1
ATOM 910 O O . ARG A 1 112 ? -0.520 6.377 -5.850 1.00 97.56 112 ARG A O 1
ATOM 917 N N . GLU A 1 113 ? -1.173 6.254 -8.007 1.00 97.56 113 GLU A N 1
ATOM 918 C CA . GLU A 1 113 ? -2.614 6.326 -7.750 1.00 97.56 113 GLU A CA 1
ATOM 919 C C . GLU A 1 113 ? -3.090 5.118 -6.939 1.00 97.56 113 GLU A C 1
ATOM 921 O O . GLU A 1 113 ? -3.702 5.283 -5.883 1.00 97.56 113 GLU A O 1
ATOM 926 N N . GLN A 1 114 ? -2.712 3.901 -7.342 1.00 98.00 114 GLN A N 1
ATOM 927 C CA . GLN A 1 114 ? -3.032 2.682 -6.593 1.00 98.00 114 GLN A CA 1
ATOM 928 C C . GLN A 1 114 ? -2.511 2.742 -5.154 1.00 98.00 114 GLN A C 1
ATOM 930 O O . GLN A 1 114 ? -3.235 2.412 -4.213 1.00 98.00 114 GLN A O 1
ATOM 935 N N . LYS A 1 115 ? -1.275 3.217 -4.952 1.00 98.00 115 LYS A N 1
ATOM 936 C CA . LYS A 1 115 ? -0.704 3.393 -3.612 1.00 98.00 115 LYS A CA 1
ATOM 937 C C . LYS A 1 115 ? -1.524 4.369 -2.764 1.00 98.00 115 LYS A C 1
ATOM 939 O O . LYS A 1 115 ? -1.721 4.108 -1.578 1.00 98.00 115 LYS A O 1
ATOM 944 N N . GLN A 1 116 ? -1.988 5.477 -3.342 1.00 98.19 116 GLN A N 1
ATOM 945 C CA . GLN A 1 116 ? -2.831 6.447 -2.636 1.00 98.19 116 GLN A CA 1
ATOM 946 C C . GLN A 1 116 ? -4.188 5.846 -2.257 1.00 98.19 116 GLN A C 1
ATOM 948 O O . GLN A 1 116 ? -4.605 5.973 -1.107 1.00 98.19 116 GLN A O 1
ATOM 953 N N . VAL A 1 117 ? -4.832 5.127 -3.180 1.00 98.31 117 VAL A N 1
ATOM 954 C CA . VAL A 1 117 ? -6.110 4.444 -2.927 1.00 98.31 117 VAL A CA 1
ATOM 955 C C . VAL A 1 117 ? -5.971 3.427 -1.794 1.00 98.31 117 VAL A C 1
ATOM 957 O O . VAL A 1 117 ? -6.761 3.444 -0.851 1.00 98.31 117 VAL A O 1
ATOM 960 N N . ILE A 1 118 ? -4.939 2.580 -1.836 1.00 98.25 118 ILE A N 1
ATOM 961 C CA . ILE A 1 118 ? -4.683 1.580 -0.790 1.00 98.25 118 ILE A CA 1
ATOM 962 C C . ILE A 1 118 ? -4.413 2.260 0.559 1.00 98.25 118 ILE A C 1
ATOM 964 O O . ILE A 1 118 ? -4.928 1.817 1.586 1.00 98.25 118 ILE A O 1
ATOM 968 N N . ALA A 1 119 ? -3.636 3.347 0.579 1.00 98.38 119 ALA A N 1
ATOM 969 C CA . ALA A 1 119 ? -3.357 4.084 1.809 1.00 98.38 119 ALA A CA 1
ATOM 970 C C . ALA A 1 119 ? -4.640 4.646 2.446 1.00 98.38 119 ALA A C 1
ATOM 972 O O . ALA A 1 119 ? -4.824 4.525 3.661 1.00 98.38 119 ALA A O 1
ATOM 973 N N . GLU A 1 120 ? -5.549 5.198 1.639 1.00 98.44 120 GLU A N 1
ATOM 974 C CA . GLU A 1 120 ? -6.824 5.716 2.135 1.00 98.44 120 GLU A CA 1
ATOM 975 C C . GLU A 1 120 ? -7.750 4.585 2.608 1.00 98.44 120 GLU A C 1
ATOM 977 O O . GLU A 1 120 ? -8.346 4.685 3.680 1.00 98.44 120 GLU A O 1
ATOM 982 N N . GLN A 1 121 ? -7.798 3.456 1.895 1.00 98.50 121 GLN A N 1
ATOM 983 C CA . GLN A 1 121 ? -8.543 2.273 2.340 1.00 98.50 121 GLN A CA 1
ATOM 984 C C . GLN A 1 121 ? -8.033 1.741 3.688 1.00 98.50 121 GLN A C 1
ATOM 986 O O . GLN A 1 121 ? -8.833 1.429 4.572 1.00 98.50 121 GLN A O 1
ATOM 991 N N . ILE A 1 122 ? -6.710 1.679 3.891 1.00 98.44 122 ILE A N 1
ATOM 992 C CA . ILE A 1 122 ? -6.112 1.280 5.176 1.00 98.44 122 ILE A CA 1
ATOM 993 C C . ILE A 1 122 ? -6.524 2.253 6.284 1.00 98.44 122 ILE A C 1
ATOM 995 O O . ILE A 1 122 ? -6.878 1.825 7.385 1.00 98.44 122 ILE A O 1
ATOM 999 N N . LYS A 1 123 ? -6.500 3.560 6.010 1.00 98.50 123 LYS A N 1
ATOM 1000 C CA . LYS A 1 123 ? -6.906 4.591 6.971 1.00 98.50 123 LYS A CA 1
ATOM 1001 C C . LYS A 1 123 ? -8.381 4.453 7.359 1.00 98.50 123 LYS A C 1
ATOM 1003 O O . LYS A 1 123 ? -8.685 4.443 8.551 1.00 98.50 123 LYS A O 1
ATOM 1008 N N . GLN A 1 124 ? -9.270 4.260 6.387 1.00 98.44 124 GLN A N 1
ATOM 1009 C CA . GLN A 1 124 ? -10.695 4.019 6.632 1.00 98.44 124 GLN A CA 1
ATOM 1010 C C . GLN A 1 124 ? -10.922 2.746 7.453 1.00 98.44 124 GLN A C 1
ATOM 1012 O O . GLN A 1 124 ? -11.692 2.754 8.411 1.00 98.44 124 GLN A O 1
ATOM 1017 N N . LYS A 1 125 ? -10.210 1.655 7.141 1.00 98.44 125 LYS A N 1
ATOM 1018 C CA . LYS A 1 125 ? -10.297 0.404 7.910 1.00 98.44 125 LYS A CA 1
ATOM 1019 C C . LYS A 1 125 ? -9.837 0.580 9.354 1.00 98.44 125 LYS A C 1
ATOM 1021 O O . LYS A 1 125 ? -10.491 0.070 10.257 1.00 98.44 125 LYS A O 1
ATOM 1026 N N . ARG A 1 126 ? -8.765 1.340 9.593 1.00 98.44 126 ARG A N 1
ATOM 1027 C CA . ARG A 1 126 ? -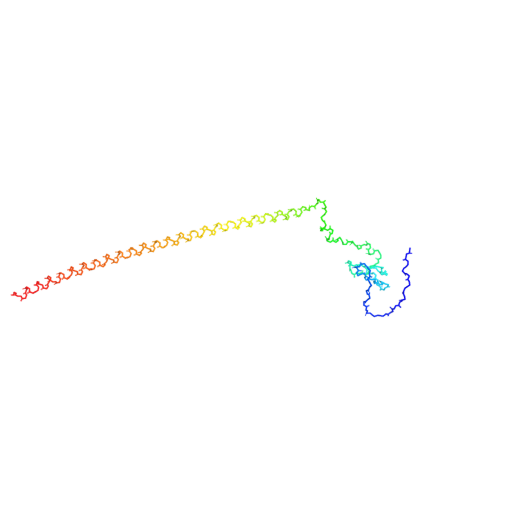8.317 1.675 10.956 1.00 98.44 126 ARG A CA 1
ATOM 1028 C C . ARG A 1 126 ? -9.364 2.479 11.722 1.00 98.44 126 ARG A C 1
ATOM 1030 O O . ARG A 1 126 ? -9.611 2.179 12.882 1.00 98.44 126 ARG A O 1
ATOM 1037 N N . GLN A 1 127 ? -10.006 3.452 11.077 1.00 98.38 127 GLN A N 1
ATOM 1038 C CA . GLN A 1 127 ? -11.100 4.208 11.696 1.00 98.38 127 GLN A CA 1
ATOM 1039 C C . GLN A 1 127 ? -12.281 3.299 12.052 1.00 98.38 127 GLN A C 1
ATOM 1041 O O . GLN A 1 127 ? -12.751 3.348 13.181 1.00 98.38 127 GLN A O 1
ATOM 1046 N N . GLN A 1 128 ? -12.693 2.414 11.137 1.00 98.44 128 GLN A N 1
ATOM 1047 C CA . GLN A 1 128 ? -13.755 1.431 11.388 1.00 98.44 128 GLN A CA 1
ATOM 1048 C C . GLN A 1 128 ? -13.431 0.520 12.579 1.00 98.44 128 GLN A C 1
ATOM 1050 O O . GLN A 1 128 ? -14.292 0.299 13.427 1.00 98.44 128 GLN A O 1
ATOM 1055 N N . ILE A 1 129 ? -12.193 0.019 12.661 1.00 98.50 129 ILE A N 1
ATOM 1056 C CA . ILE A 1 129 ? -11.733 -0.810 13.783 1.00 98.50 129 ILE A CA 1
ATOM 1057 C C . ILE A 1 129 ? -11.800 -0.022 15.092 1.00 98.50 129 ILE A C 1
ATOM 1059 O O . ILE A 1 129 ? -12.345 -0.526 16.066 1.00 98.50 129 ILE A O 1
ATOM 1063 N N . ASN A 1 130 ? -11.299 1.213 15.114 1.00 98.31 130 ASN A N 1
ATOM 1064 C CA . ASN A 1 130 ? -11.307 2.029 16.328 1.00 98.31 130 ASN A CA 1
ATOM 1065 C C . ASN A 1 130 ? -12.733 2.341 16.796 1.00 98.31 130 ASN A C 1
ATOM 1067 O O . ASN A 1 130 ? -13.022 2.209 17.977 1.00 98.31 130 ASN A O 1
ATOM 1071 N N . THR A 1 131 ? -13.644 2.687 15.882 1.00 98.56 131 THR A N 1
ATOM 1072 C CA . THR A 1 131 ? -15.060 2.882 16.226 1.00 98.56 131 THR A CA 1
ATOM 1073 C C . THR A 1 131 ? -15.674 1.610 16.802 1.00 98.56 131 THR A C 1
ATOM 1075 O O . THR A 1 131 ? -16.368 1.668 17.810 1.00 98.56 131 THR A O 1
ATOM 1078 N N . PHE A 1 132 ? -15.400 0.450 16.199 1.00 98.56 132 PHE A N 1
ATOM 1079 C CA . PHE A 1 132 ? -15.900 -0.822 16.713 1.00 98.56 132 PHE A CA 1
ATOM 1080 C C . PHE A 1 132 ? -15.361 -1.138 18.114 1.00 98.56 132 PHE A C 1
ATOM 1082 O O . PHE A 1 132 ? -16.128 -1.559 18.976 1.00 98.56 132 PHE A O 1
ATOM 1089 N N . LEU A 1 133 ? -14.063 -0.919 18.349 1.00 98.56 133 LEU A N 1
ATOM 1090 C CA . LEU A 1 133 ? -13.437 -1.151 19.651 1.00 98.56 133 LEU A CA 1
ATOM 1091 C C . LEU A 1 133 ? -13.998 -0.219 20.727 1.00 98.56 133 LEU A C 1
ATOM 1093 O O . LEU A 1 133 ? -14.331 -0.709 21.800 1.00 98.56 133 LEU A O 1
ATOM 1097 N N . ASN A 1 134 ? -14.178 1.069 20.425 1.00 98.31 134 ASN A N 1
ATOM 1098 C CA . ASN A 1 134 ? -14.775 2.021 21.363 1.00 98.31 134 ASN A CA 1
ATOM 1099 C C . ASN A 1 134 ? -16.209 1.616 21.730 1.00 98.31 134 ASN A C 1
ATOM 1101 O O . ASN A 1 134 ? -16.547 1.549 22.905 1.00 98.31 134 ASN A O 1
ATOM 1105 N N . ASN A 1 135 ? -17.031 1.257 20.739 1.00 98.38 135 ASN A N 1
ATOM 1106 C CA . ASN A 1 135 ? -18.402 0.809 20.994 1.00 98.38 135 ASN A CA 1
ATOM 1107 C C . ASN A 1 135 ? -18.436 -0.477 21.838 1.00 98.38 135 ASN A C 1
ATOM 1109 O O . ASN A 1 135 ? -19.323 -0.661 22.668 1.00 98.38 135 ASN A O 1
ATOM 1113 N N . LEU A 1 136 ? -17.488 -1.394 21.610 1.00 98.44 136 LEU A N 1
ATOM 1114 C CA . LEU A 1 136 ? -17.377 -2.624 22.391 1.00 98.44 136 LEU A CA 1
ATOM 1115 C C . LEU A 1 136 ? -16.947 -2.334 23.834 1.00 98.44 136 LEU A C 1
ATOM 1117 O O . LEU A 1 136 ? -17.477 -2.946 24.757 1.00 98.44 136 LEU A O 1
ATOM 1121 N N . GLU A 1 137 ? -16.000 -1.417 24.025 1.00 98.38 137 GLU A N 1
ATOM 1122 C CA . GLU A 1 137 ? -15.556 -0.964 25.342 1.00 98.38 137 GLU A CA 1
ATOM 1123 C C . GLU A 1 137 ? -16.710 -0.325 26.121 1.00 98.38 137 GLU A C 1
ATOM 1125 O O . GLU A 1 137 ? -16.986 -0.749 27.242 1.00 98.38 137 GLU A O 1
ATOM 1130 N N . GLU A 1 138 ? -17.447 0.601 25.504 1.00 98.31 138 GLU A N 1
ATOM 1131 C CA . GLU A 1 138 ? -18.630 1.236 26.096 1.00 98.31 138 GLU A CA 1
ATOM 1132 C C . GLU A 1 138 ? -19.679 0.194 26.511 1.00 98.31 138 GLU A C 1
ATOM 1134 O O . GLU A 1 138 ? -20.106 0.169 27.665 1.00 98.31 138 GLU A O 1
ATOM 1139 N N . ALA A 1 139 ? -20.019 -0.747 25.622 1.00 98.44 139 ALA A N 1
ATOM 1140 C CA . ALA A 1 139 ? -20.988 -1.802 25.923 1.00 98.44 139 ALA A CA 1
ATOM 1141 C C . ALA A 1 139 ? -20.538 -2.726 27.071 1.00 98.44 139 ALA A C 1
ATOM 1143 O O . ALA A 1 139 ? -21.358 -3.210 27.858 1.00 98.44 139 ALA A O 1
ATOM 1144 N N . LEU A 1 140 ? -19.234 -3.006 27.177 1.00 98.38 140 LEU A N 1
ATOM 1145 C CA . LEU A 1 140 ? -18.687 -3.801 28.275 1.00 98.38 140 LEU A CA 1
ATOM 1146 C C . LEU A 1 140 ? -18.715 -3.031 29.596 1.00 98.38 140 LEU A C 1
ATOM 1148 O O . LEU A 1 140 ? -19.086 -3.621 30.611 1.00 98.38 140 LEU A O 1
ATOM 1152 N N . ILE A 1 141 ? -18.372 -1.740 29.585 1.00 98.50 141 ILE A N 1
ATOM 1153 C CA . ILE A 1 141 ? -18.460 -0.868 30.762 1.00 98.50 141 ILE A CA 1
ATOM 1154 C C . ILE A 1 141 ? -19.904 -0.824 31.266 1.00 98.50 141 ILE A C 1
ATOM 1156 O O . ILE A 1 141 ? -20.143 -1.122 32.434 1.00 98.50 141 ILE A O 1
ATOM 1160 N N . GLU A 1 142 ? -20.872 -0.559 30.385 1.00 98.38 142 GLU A N 1
ATOM 1161 C CA . GLU A 1 142 ? -22.297 -0.534 30.738 1.00 98.38 142 GLU A CA 1
ATOM 1162 C C . GLU A 1 142 ? -22.756 -1.854 31.365 1.00 98.38 142 GLU A C 1
ATOM 1164 O O . GLU A 1 142 ? -23.434 -1.867 32.396 1.00 98.38 142 GLU A O 1
ATOM 1169 N N . LYS A 1 143 ? -22.346 -2.987 30.782 1.00 98.38 143 LYS A N 1
ATOM 1170 C CA . LYS A 1 143 ? -22.695 -4.311 31.303 1.00 98.38 143 LYS A CA 1
ATOM 1171 C C . LYS A 1 143 ? -22.084 -4.570 32.679 1.00 98.38 143 LYS A C 1
ATOM 1173 O O . LYS A 1 143 ? -22.752 -5.148 33.535 1.00 98.38 143 LYS A O 1
ATOM 1178 N N . VAL A 1 144 ? -20.829 -4.175 32.896 1.00 98.31 144 VAL A N 1
ATOM 1179 C CA . VAL A 1 144 ? -20.164 -4.317 34.199 1.00 98.31 144 VAL A CA 1
ATOM 1180 C C . VAL A 1 144 ? -20.858 -3.452 35.246 1.00 98.31 144 VAL A C 1
ATOM 1182 O O . VAL A 1 144 ? -21.193 -3.971 36.307 1.00 98.31 144 VAL A O 1
ATOM 1185 N N . SER A 1 145 ? -21.164 -2.192 34.931 1.00 98.00 145 SER A N 1
ATOM 1186 C CA . SER A 1 145 ? -21.890 -1.301 35.840 1.00 98.00 145 SER A CA 1
ATOM 1187 C C . SER A 1 145 ? -23.287 -1.827 36.180 1.00 98.00 145 SER A C 1
ATOM 1189 O O . SER A 1 145 ? -23.693 -1.791 37.338 1.00 98.00 145 SER A O 1
ATOM 1191 N N . ALA A 1 146 ? -24.015 -2.378 35.204 1.00 98.31 146 ALA A N 1
ATOM 1192 C CA . ALA A 1 146 ? -25.317 -2.995 35.454 1.00 98.31 146 ALA A CA 1
ATOM 1193 C C . ALA A 1 146 ? -25.213 -4.211 36.392 1.00 98.31 146 ALA A C 1
ATOM 1195 O O . ALA A 1 146 ? -26.007 -4.340 37.324 1.00 98.31 146 ALA A O 1
ATOM 1196 N N . MET A 1 147 ? -24.212 -5.077 36.185 1.00 98.31 147 MET A N 1
ATOM 1197 C CA . MET A 1 147 ? -23.960 -6.214 37.078 1.00 98.31 147 MET A CA 1
ATOM 1198 C C . MET A 1 147 ? -23.565 -5.758 38.486 1.00 98.31 147 MET A C 1
ATOM 1200 O O . MET A 1 147 ? -24.006 -6.358 39.461 1.00 98.31 147 MET A O 1
ATOM 1204 N N . GLU A 1 148 ? -22.749 -4.711 38.612 1.00 98.12 148 GLU A N 1
ATOM 1205 C CA . GLU A 1 148 ? -22.348 -4.156 39.908 1.00 98.12 148 GLU A CA 1
ATOM 1206 C C . GLU A 1 148 ? -23.565 -3.673 40.705 1.00 98.12 148 GLU A C 1
ATOM 1208 O O . GLU A 1 148 ? -23.737 -4.070 41.858 1.00 98.12 148 GLU A O 1
ATOM 1213 N N . ILE A 1 149 ? -24.467 -2.922 40.063 1.00 98.06 149 ILE A N 1
ATOM 1214 C CA . ILE A 1 149 ? -25.732 -2.480 40.670 1.00 98.06 149 ILE A CA 1
ATOM 1215 C C . ILE A 1 149 ? -26.569 -3.685 41.125 1.00 98.06 149 ILE A C 1
ATOM 1217 O O . ILE A 1 149 ? -27.050 -3.706 42.259 1.00 98.06 149 ILE A O 1
ATOM 1221 N N . GLU A 1 150 ? -26.719 -4.702 40.271 1.00 98.31 150 GLU A N 1
ATOM 1222 C CA . GLU A 1 150 ? -27.482 -5.914 40.594 1.00 98.31 150 GLU A CA 1
ATOM 1223 C C . GLU A 1 150 ? -26.891 -6.657 41.806 1.00 98.31 150 GLU A C 1
ATOM 1225 O O . GLU A 1 150 ? -27.624 -7.095 42.699 1.00 98.31 150 GLU A O 1
ATOM 1230 N N . TYR A 1 151 ? -25.563 -6.795 41.873 1.00 97.88 151 TYR A N 1
ATOM 1231 C CA . TYR A 1 151 ? -24.901 -7.446 43.003 1.00 97.88 151 TYR A CA 1
ATOM 1232 C C . TYR A 1 151 ? -25.015 -6.633 44.293 1.00 97.88 151 TYR A C 1
ATOM 1234 O O . TYR A 1 151 ? -25.273 -7.227 45.341 1.00 97.88 151 TYR A O 1
ATOM 1242 N N . CYS A 1 152 ? -24.884 -5.305 44.235 1.00 97.62 152 CYS A N 1
ATOM 1243 C CA . CYS A 1 152 ? -25.098 -4.435 45.392 1.00 97.62 152 CYS A CA 1
ATOM 1244 C C . CYS A 1 152 ? -26.510 -4.603 45.966 1.00 97.62 152 CYS A C 1
ATOM 1246 O O . CYS A 1 152 ? -26.651 -4.852 47.163 1.00 97.62 152 CYS A O 1
ATOM 1248 N N . GLN A 1 153 ? -27.539 -4.583 45.113 1.00 97.56 153 GLN A N 1
ATOM 1249 C CA . GLN A 1 153 ? -28.930 -4.796 45.532 1.00 97.56 153 GLN A CA 1
ATOM 1250 C C . GLN A 1 153 ? -29.129 -6.168 46.192 1.00 97.56 153 GLN A C 1
ATOM 1252 O O . GLN A 1 153 ? -29.703 -6.268 47.275 1.00 97.56 153 GLN A O 1
ATOM 1257 N N . LYS A 1 154 ? -28.585 -7.240 45.599 1.00 98.00 154 LYS A N 1
ATOM 1258 C CA . LYS A 1 154 ? -28.659 -8.588 46.194 1.00 98.00 154 LYS A CA 1
ATOM 1259 C C . LYS A 1 154 ? -27.954 -8.672 47.547 1.00 98.00 154 LYS A C 1
ATOM 1261 O O . LYS A 1 154 ? -28.435 -9.365 48.444 1.00 98.00 154 LYS A O 1
ATOM 1266 N N . ILE A 1 155 ? -26.815 -7.998 47.707 1.00 97.81 155 ILE A N 1
ATOM 1267 C CA . ILE A 1 155 ? -26.095 -7.945 48.985 1.00 97.81 155 ILE A CA 1
ATOM 1268 C C . ILE A 1 155 ? -26.944 -7.229 50.039 1.00 97.81 155 ILE A C 1
ATOM 1270 O O . ILE A 1 155 ? -27.086 -7.749 51.146 1.00 97.81 155 ILE A O 1
ATOM 1274 N N . GLU A 1 156 ? -27.545 -6.087 49.702 1.00 97.50 156 GLU A N 1
ATOM 1275 C CA . GLU A 1 156 ? -28.441 -5.347 50.598 1.00 97.50 156 GLU A CA 1
ATOM 1276 C C . GLU A 1 156 ? -29.633 -6.203 51.043 1.00 97.50 156 GLU A C 1
ATOM 1278 O O . GLU A 1 156 ? -29.911 -6.295 52.241 1.00 97.50 156 GLU A O 1
ATOM 1283 N N . GLU A 1 157 ? -30.273 -6.920 50.115 1.00 97.56 157 GLU A N 1
ATOM 1284 C CA . GLU A 1 157 ? -31.358 -7.853 50.434 1.00 97.56 157 GLU A CA 1
ATOM 1285 C C . GLU A 1 157 ? -30.915 -8.967 51.395 1.00 97.56 157 GLU A C 1
ATOM 1287 O O . GLU A 1 157 ? -31.645 -9.334 52.322 1.00 97.56 157 GLU A O 1
ATOM 1292 N N . VAL A 1 158 ? -29.723 -9.536 51.187 1.00 97.56 158 VAL A N 1
ATOM 1293 C CA . VAL A 1 158 ? -29.169 -10.575 52.068 1.00 97.56 158 VAL A CA 1
ATOM 1294 C C . VAL A 1 158 ? -28.871 -10.004 53.455 1.00 97.56 158 VAL A C 1
ATOM 1296 O O . VAL A 1 158 ? -29.219 -10.633 54.457 1.00 97.56 158 VAL A O 1
ATOM 1299 N N . ILE A 1 159 ? -28.275 -8.810 53.533 1.00 97.12 159 ILE A N 1
ATOM 1300 C CA . ILE A 1 159 ? -28.008 -8.113 54.800 1.00 97.12 159 ILE A CA 1
ATOM 1301 C C . ILE A 1 159 ? -29.317 -7.856 55.550 1.00 97.12 159 ILE A C 1
ATOM 1303 O O . ILE A 1 159 ? -29.400 -8.128 56.751 1.00 97.12 159 ILE A O 1
ATOM 1307 N N . GLN A 1 160 ? -30.355 -7.386 54.855 1.00 96.94 160 GLN A N 1
ATOM 1308 C CA . GLN A 1 160 ? -31.666 -7.146 55.448 1.00 96.94 160 GLN A CA 1
ATOM 1309 C C . GLN A 1 160 ? -32.261 -8.437 56.030 1.00 96.94 160 GLN A C 1
ATOM 1311 O O . GLN A 1 160 ? -32.604 -8.471 57.214 1.00 96.94 160 GLN A O 1
ATOM 1316 N N . LYS A 1 161 ? -32.280 -9.528 55.252 1.00 96.88 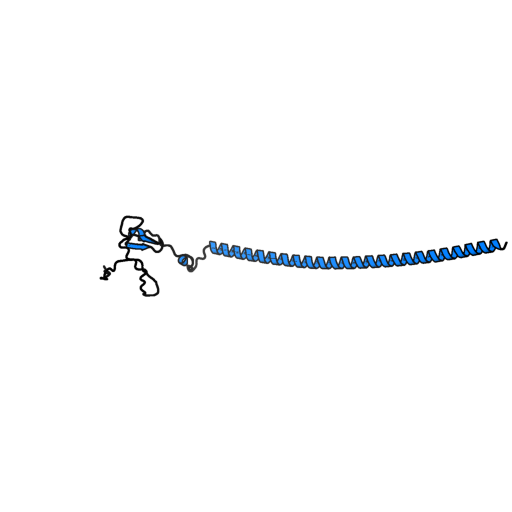161 LYS A N 1
ATOM 1317 C CA . LYS A 1 161 ? -32.766 -10.847 55.702 1.00 96.88 161 LYS A CA 1
ATOM 1318 C C . LYS A 1 161 ? -31.996 -11.377 56.917 1.00 96.88 161 LYS A C 1
ATOM 1320 O O . LYS A 1 161 ? -32.589 -11.967 57.821 1.00 96.88 161 LYS A O 1
ATOM 1325 N N . LEU A 1 162 ? -30.676 -11.181 56.965 1.00 96.06 162 LEU A N 1
ATOM 1326 C CA . LEU A 1 162 ? -29.851 -11.580 58.113 1.00 96.06 162 LEU A CA 1
ATOM 1327 C C . LEU A 1 162 ? -30.175 -10.762 59.369 1.00 96.06 162 LEU A C 1
ATOM 1329 O O . LEU A 1 162 ? -30.231 -11.317 60.467 1.00 96.06 162 LEU A O 1
ATOM 1333 N N . ASN A 1 163 ? -30.403 -9.458 59.216 1.00 95.56 163 ASN A N 1
ATOM 1334 C CA . ASN A 1 163 ? -30.760 -8.576 60.325 1.00 95.56 163 ASN A CA 1
ATOM 1335 C C . ASN A 1 163 ? -32.157 -8.874 60.881 1.00 95.56 163 ASN A C 1
ATOM 1337 O O . ASN A 1 163 ? -32.348 -8.804 62.092 1.00 95.56 163 ASN A O 1
ATOM 1341 N N . GLU A 1 164 ? -33.115 -9.232 60.026 1.00 95.38 164 GLU A N 1
ATOM 1342 C CA . GLU A 1 164 ? -34.447 -9.685 60.444 1.00 95.38 164 GLU A CA 1
ATOM 1343 C C . GLU A 1 164 ? -34.361 -10.981 61.257 1.00 95.38 164 GLU A C 1
ATOM 1345 O O . GLU A 1 164 ? -34.911 -11.053 62.354 1.00 95.38 164 GLU A O 1
ATOM 1350 N N . ARG A 1 165 ? -33.579 -11.967 60.792 1.00 93.50 165 ARG A N 1
ATOM 1351 C CA . ARG A 1 165 ? -33.365 -13.227 61.525 1.00 93.50 165 ARG A CA 1
ATOM 1352 C C . ARG A 1 165 ? -32.698 -13.049 62.886 1.00 93.50 165 ARG A C 1
ATOM 1354 O O . ARG A 1 165 ? -32.992 -13.818 63.783 1.00 93.50 165 ARG A O 1
ATOM 1361 N N . LYS A 1 166 ? -31.804 -12.068 63.053 1.00 92.12 166 LYS A N 1
ATOM 1362 C CA . LYS A 1 166 ? -31.157 -11.786 64.351 1.00 92.12 166 LYS A CA 1
ATOM 1363 C C . LYS A 1 166 ? -32.104 -11.188 65.397 1.00 92.12 166 LYS A C 1
ATOM 1365 O O . LYS A 1 166 ? -31.743 -11.155 66.568 1.00 92.12 166 LYS A O 1
ATOM 1370 N N . LYS A 1 167 ? -33.247 -10.638 64.976 1.00 85.62 167 LYS A N 1
ATOM 1371 C CA . LYS A 1 167 ? -34.240 -10.014 65.865 1.00 85.62 167 LYS A CA 1
ATOM 1372 C C . LYS A 1 167 ? -35.331 -10.988 66.326 1.00 85.62 167 LYS A C 1
ATOM 1374 O O . LYS A 1 167 ? -36.091 -10.621 67.219 1.00 85.62 167 LYS A O 1
ATOM 1379 N N . MET A 1 168 ? -35.425 -12.163 65.699 1.00 67.06 168 MET A N 1
ATOM 1380 C CA . MET A 1 168 ? -36.289 -13.277 66.110 1.00 67.06 168 MET A CA 1
ATOM 1381 C C . MET A 1 168 ? -35.559 -14.175 67.102 1.00 67.06 168 MET A C 1
ATOM 1383 O O . MET A 1 168 ? -36.242 -14.671 68.021 1.00 67.06 168 MET A O 1
#